Protein AF-A0A259BK29-F1 (afdb_monomer_lite)

pLDDT: mean 92.62, std 8.06, range [62.16, 98.56]

Foldseek 3Di:
DVVVCVVCVVVVVVCVVVVVVVVVVVCVVPDDPVVVVVLVVQCPDPVNVVCVVCVVVVVVVVVVVVVVVVVVVVVVVVVVVCVVCVVVVDDD

Secondary structure (DSSP, 8-state):
-HHHHHHHHHHHHHTHHHHHHHHHHHHHTT--HHHHHHHHHHHHSHHHHHHHHHHHHHHHHHHHHHHHHHHHHHHHHHHHHHHHHHHTT---

Structure (mmCIF, N/CA/C/O backbone):
data_AF-A0A259BK29-F1
#
_entry.id   AF-A0A259BK29-F1
#
loop_
_atom_site.group_PDB
_atom_site.id
_atom_site.type_symbol
_atom_site.label_atom_id
_atom_site.label_alt_id
_atom_site.label_comp_id
_atom_site.label_asym_id
_atom_site.label_entity_id
_atom_site.label_seq_id
_atom_site.pdbx_PDB_ins_code
_atom_site.Cartn_x
_atom_site.Cartn_y
_atom_site.Cartn_z
_atom_site.occupancy
_atom_site.B_iso_or_equiv
_atom_site.auth_seq_id
_atom_site.auth_comp_id
_atom_site.auth_asym_id
_atom_site.auth_atom_id
_atom_site.pdbx_PDB_model_num
ATOM 1 N N . MET A 1 1 ? -36.849 4.459 -13.435 1.00 62.28 1 MET A N 1
ATOM 2 C CA . MET A 1 1 ? -35.577 3.851 -12.969 1.00 62.28 1 MET A CA 1
ATOM 3 C C . MET A 1 1 ? -34.998 4.565 -11.756 1.00 62.28 1 MET A C 1
ATOM 5 O O . MET A 1 1 ? -34.747 3.900 -10.761 1.00 62.28 1 MET A O 1
ATOM 9 N N . ARG A 1 2 ? -34.819 5.893 -11.796 1.00 71.38 2 ARG A N 1
ATOM 10 C CA . ARG A 1 2 ? -34.261 6.663 -10.670 1.00 71.38 2 ARG A CA 1
ATOM 11 C C . ARG A 1 2 ? -35.104 6.550 -9.388 1.00 71.38 2 ARG A C 1
ATOM 13 O O . ARG A 1 2 ? -34.543 6.285 -8.335 1.00 71.38 2 ARG A O 1
ATOM 20 N N . ASP A 1 3 ? -36.431 6.621 -9.501 1.00 81.31 3 ASP A N 1
ATOM 21 C CA . ASP A 1 3 ? -37.344 6.538 -8.344 1.00 81.31 3 ASP A CA 1
ATOM 22 C C . ASP A 1 3 ? -37.386 5.139 -7.712 1.00 81.31 3 ASP A C 1
ATOM 24 O O . ASP A 1 3 ? -37.438 5.001 -6.494 1.00 81.31 3 ASP A O 1
ATOM 28 N N . VAL A 1 4 ? -37.260 4.092 -8.536 1.00 80.88 4 VAL A N 1
ATOM 29 C CA . VAL A 1 4 ? -37.162 2.695 -8.079 1.00 80.88 4 VAL A CA 1
ATOM 30 C C . VAL A 1 4 ? -35.841 2.459 -7.340 1.00 80.88 4 VAL A C 1
ATOM 32 O O . VAL A 1 4 ? -35.832 1.859 -6.273 1.00 80.88 4 VAL A O 1
ATOM 35 N N . ALA A 1 5 ? -34.726 2.985 -7.858 1.00 78.12 5 ALA A N 1
ATOM 36 C CA . ALA A 1 5 ? -33.428 2.894 -7.189 1.00 78.12 5 ALA A CA 1
ATOM 37 C C . ALA A 1 5 ? -33.406 3.644 -5.844 1.00 78.12 5 ALA A C 1
ATOM 39 O O . ALA A 1 5 ? -32.810 3.165 -4.882 1.00 78.12 5 ALA A O 1
ATOM 40 N N . VAL A 1 6 ? -34.079 4.798 -5.752 1.00 84.44 6 VAL A N 1
ATOM 41 C CA . VAL A 1 6 ? -34.225 5.547 -4.491 1.00 84.44 6 VAL A CA 1
ATOM 42 C C . VAL A 1 6 ? -35.086 4.780 -3.486 1.00 84.44 6 VAL A C 1
ATOM 44 O O . VAL A 1 6 ? -34.724 4.725 -2.313 1.00 84.44 6 VAL A O 1
ATOM 47 N N . ALA A 1 7 ? -36.174 4.146 -3.934 1.00 85.00 7 ALA A N 1
ATOM 48 C CA . ALA A 1 7 ? -37.047 3.344 -3.076 1.00 85.00 7 ALA A CA 1
ATOM 49 C C . ALA A 1 7 ? -36.357 2.085 -2.515 1.00 85.00 7 ALA A C 1
ATOM 51 O O . ALA A 1 7 ? -36.614 1.709 -1.375 1.00 85.00 7 ALA A O 1
ATOM 52 N N . LEU A 1 8 ? -35.456 1.464 -3.286 1.00 85.00 8 LEU A N 1
ATOM 53 C CA . LEU A 1 8 ? -34.699 0.275 -2.870 1.00 85.00 8 LEU A CA 1
ATOM 54 C C . LEU A 1 8 ? -33.465 0.600 -2.014 1.00 85.00 8 LEU A C 1
ATOM 56 O O . LEU A 1 8 ? -32.944 -0.272 -1.324 1.00 85.00 8 LEU A O 1
ATOM 60 N N . ARG A 1 9 ? -32.981 1.848 -2.022 1.00 81.12 9 ARG A N 1
ATOM 61 C CA . ARG A 1 9 ? -31.753 2.246 -1.313 1.00 81.12 9 ARG A CA 1
ATOM 62 C C . ARG A 1 9 ? -31.720 1.828 0.172 1.00 81.12 9 ARG A C 1
ATOM 64 O O . ARG A 1 9 ? -30.706 1.255 0.563 1.00 81.12 9 ARG A O 1
ATOM 71 N N . PRO A 1 10 ? -32.783 2.004 0.984 1.00 84.62 10 PRO A N 1
ATOM 72 C CA . PRO A 1 10 ? -32.767 1.603 2.395 1.00 84.62 10 PRO A CA 1
ATOM 73 C C . PRO A 1 10 ? -32.638 0.088 2.608 1.00 8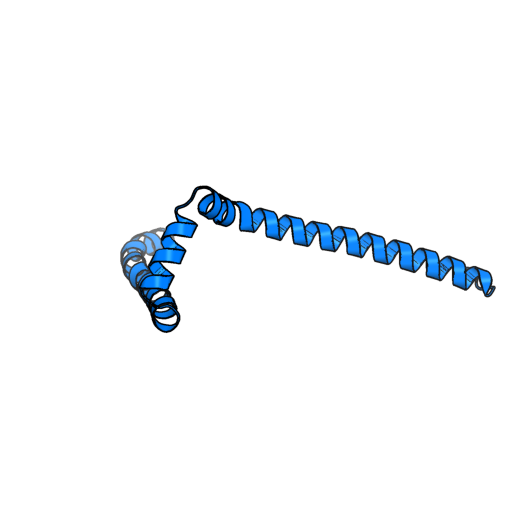4.62 10 PRO A C 1
ATOM 75 O O . PRO A 1 10 ? -32.132 -0.352 3.637 1.00 84.62 10 PRO A O 1
ATOM 78 N N . GLU A 1 11 ? -33.108 -0.724 1.657 1.00 82.88 11 GLU A N 1
ATOM 79 C CA . GLU A 1 11 ? -32.957 -2.182 1.695 1.00 82.88 11 GLU A CA 1
ATOM 80 C C . GLU A 1 11 ? -31.488 -2.575 1.507 1.00 82.88 11 GLU A C 1
ATOM 82 O O . GLU A 1 11 ? -30.951 -3.364 2.279 1.00 82.88 11 GLU A O 1
ATOM 87 N N . PHE A 1 12 ? -30.808 -1.966 0.534 1.00 80.31 12 PHE A N 1
ATOM 88 C CA . PHE A 1 12 ? -29.395 -2.234 0.261 1.00 80.31 12 PHE A CA 1
ATOM 89 C C . PHE A 1 12 ? -28.441 -1.568 1.263 1.00 80.31 12 PHE A C 1
ATOM 91 O O . PHE A 1 12 ? -27.384 -2.125 1.547 1.00 80.31 12 PHE A O 1
ATOM 98 N N . GLU A 1 13 ? -28.807 -0.428 1.855 1.00 79.88 13 GLU A N 1
ATOM 99 C CA . GLU A 1 13 ? -28.061 0.185 2.967 1.00 79.88 13 GLU A CA 1
ATOM 100 C C . GLU A 1 13 ? -27.965 -0.773 4.164 1.00 79.88 13 GLU A C 1
ATOM 102 O O . GLU A 1 13 ? -26.899 -0.903 4.760 1.00 79.88 13 GLU A O 1
ATOM 107 N N . LYS A 1 14 ? -29.023 -1.545 4.458 1.00 78.25 14 LYS A N 1
ATOM 108 C CA . LYS A 1 14 ? -28.982 -2.581 5.511 1.00 78.25 14 LYS A CA 1
ATOM 109 C C . LYS A 1 14 ? -27.970 -3.690 5.221 1.00 78.25 14 LYS A C 1
ATOM 111 O O . LYS A 1 14 ? -27.451 -4.295 6.153 1.00 78.25 14 LYS A O 1
ATOM 116 N N . ARG A 1 15 ? -27.649 -3.920 3.947 1.00 84.62 15 ARG A N 1
ATOM 117 C CA . ARG A 1 15 ? -26.660 -4.916 3.515 1.00 84.62 15 ARG A CA 1
ATOM 118 C C . ARG A 1 15 ? -25.222 -4.404 3.568 1.00 84.62 15 ARG A C 1
ATOM 120 O O . ARG A 1 15 ? -24.298 -5.199 3.443 1.00 84.62 15 ARG A O 1
ATOM 127 N N . GLN A 1 16 ? -24.994 -3.107 3.805 1.00 82.00 16 GLN A N 1
ATOM 128 C CA . GLN A 1 16 ? -23.636 -2.603 4.059 1.00 82.00 16 GLN A CA 1
ATOM 129 C C . GLN A 1 16 ? -23.013 -3.251 5.299 1.00 82.00 16 GLN A C 1
ATOM 131 O O . GLN A 1 16 ? -21.804 -3.480 5.315 1.00 82.00 16 GLN A O 1
ATOM 136 N N . ALA A 1 17 ? -23.831 -3.597 6.300 1.00 82.88 17 ALA A N 1
ATOM 137 C CA . ALA A 1 17 ? -23.380 -4.329 7.479 1.00 82.88 17 ALA A CA 1
ATOM 138 C C . ALA A 1 17 ? -22.762 -5.690 7.111 1.00 82.88 17 ALA A C 1
ATOM 140 O O . ALA A 1 17 ? -21.718 -6.037 7.650 1.00 82.88 17 ALA A O 1
ATOM 141 N N . GLU A 1 18 ? -23.313 -6.395 6.113 1.00 90.25 18 GLU A N 1
ATOM 142 C CA . GLU A 1 18 ? -22.772 -7.682 5.642 1.00 90.25 18 GLU A CA 1
ATOM 143 C C . GLU A 1 18 ? -21.327 -7.539 5.136 1.00 90.25 18 GLU A C 1
ATOM 145 O O . GLU A 1 18 ? -20.483 -8.399 5.383 1.00 90.25 18 GLU A O 1
ATOM 150 N N . ILE A 1 19 ? -21.016 -6.435 4.446 1.00 89.88 19 ILE A N 1
ATOM 151 C CA . ILE A 1 19 ? -19.663 -6.167 3.939 1.00 89.88 19 ILE A CA 1
ATOM 152 C C . ILE A 1 19 ? -18.706 -5.900 5.102 1.00 89.88 19 ILE A C 1
ATOM 154 O O . ILE A 1 19 ? -17.590 -6.421 5.109 1.00 89.88 19 ILE A O 1
ATOM 158 N N . ILE A 1 20 ? -19.139 -5.102 6.081 1.00 88.81 20 ILE A N 1
ATOM 159 C CA . ILE A 1 20 ? -18.345 -4.797 7.276 1.00 88.81 20 ILE A CA 1
ATOM 160 C C . ILE A 1 20 ? -18.032 -6.088 8.034 1.00 88.81 20 ILE A C 1
ATOM 162 O O . ILE A 1 20 ? -16.868 -6.331 8.350 1.00 88.81 20 ILE A O 1
ATOM 166 N N . ASP A 1 21 ? -19.034 -6.940 8.247 1.00 92.56 21 ASP A N 1
ATOM 167 C CA . ASP A 1 21 ? -18.880 -8.213 8.951 1.00 92.56 21 ASP A CA 1
ATOM 168 C C . ASP A 1 21 ? -17.943 -9.165 8.203 1.00 92.56 21 ASP A C 1
ATOM 170 O O . ASP A 1 21 ? -17.059 -9.776 8.805 1.00 92.56 21 ASP A O 1
ATOM 174 N N . MET A 1 22 ? -18.066 -9.251 6.877 1.00 94.62 22 MET A N 1
ATOM 175 C CA . MET A 1 22 ? -17.200 -10.094 6.051 1.00 94.62 22 MET A CA 1
ATOM 176 C C . MET A 1 22 ? -15.730 -9.643 6.111 1.00 94.62 22 MET A C 1
ATOM 178 O O . MET A 1 22 ? -14.812 -10.468 6.208 1.00 94.62 22 MET A O 1
ATOM 182 N N . VAL A 1 23 ? -15.488 -8.330 6.093 1.00 94.00 23 VAL A N 1
ATOM 183 C CA . VAL A 1 23 ? -14.140 -7.766 6.243 1.00 94.00 23 VAL A CA 1
ATOM 184 C C . VAL A 1 23 ? -13.620 -7.996 7.663 1.00 94.00 23 VAL A C 1
ATOM 186 O O . VAL A 1 23 ? -12.499 -8.479 7.823 1.00 94.00 23 VAL A O 1
ATOM 189 N N . ALA A 1 24 ? -14.426 -7.727 8.692 1.00 92.00 24 ALA A N 1
ATOM 190 C CA . ALA A 1 24 ? -14.056 -7.941 10.089 1.00 92.00 24 ALA A CA 1
ATOM 191 C C . ALA A 1 24 ? -13.693 -9.409 10.366 1.00 92.00 24 ALA A C 1
ATOM 193 O O . ALA A 1 24 ? -12.649 -9.681 10.960 1.00 92.00 24 ALA A O 1
ATOM 194 N N . ALA A 1 25 ? -14.483 -10.357 9.856 1.00 95.44 25 ALA A N 1
ATOM 195 C CA . ALA A 1 25 ? -14.197 -11.786 9.953 1.00 95.44 25 ALA A CA 1
ATOM 196 C C . ALA A 1 25 ? -12.862 -12.153 9.285 1.00 95.44 25 ALA A C 1
ATOM 198 O O . ALA A 1 25 ? -12.086 -12.936 9.831 1.00 95.44 25 ALA A O 1
ATOM 199 N N . SER A 1 26 ? -12.548 -11.548 8.135 1.00 97.06 26 SER A N 1
ATOM 200 C CA . SER A 1 26 ? -11.280 -11.784 7.433 1.00 97.06 26 SER A CA 1
ATOM 201 C C . SER A 1 26 ? -10.062 -11.335 8.248 1.00 97.06 26 SER A C 1
ATOM 203 O O . SER A 1 26 ? -9.031 -12.015 8.221 1.00 97.06 26 SER A O 1
ATOM 205 N N . TYR A 1 27 ? -10.185 -10.226 8.986 1.00 96.12 27 TYR A N 1
ATOM 206 C CA . TYR A 1 27 ? -9.173 -9.754 9.934 1.00 96.12 27 TYR A CA 1
ATOM 207 C C . TYR A 1 27 ? -9.079 -10.662 11.165 1.00 96.12 27 TYR A C 1
ATOM 209 O O . TYR A 1 27 ? -7.984 -11.099 11.507 1.00 96.12 27 TYR A O 1
ATOM 217 N N . ALA A 1 28 ? -10.208 -11.013 11.786 1.00 95.12 28 ALA A N 1
ATOM 218 C CA . ALA A 1 28 ? -10.243 -11.872 12.973 1.00 95.12 28 ALA A CA 1
ATOM 219 C C . ALA A 1 28 ? -9.661 -13.279 12.727 1.00 95.12 28 ALA A C 1
ATOM 221 O O . ALA A 1 28 ? -9.123 -13.897 13.637 1.00 95.12 28 ALA A O 1
ATOM 222 N N . GLN A 1 29 ? -9.724 -13.782 11.490 1.00 97.56 29 GLN A N 1
ATOM 223 C CA . GLN A 1 29 ? -9.095 -15.050 11.097 1.00 97.56 29 GLN A CA 1
ATOM 224 C C . GLN A 1 29 ? -7.561 -14.995 11.007 1.00 97.56 29 GLN A C 1
ATOM 226 O O . GLN A 1 29 ? -6.927 -16.044 10.928 1.00 97.56 29 GLN A O 1
ATOM 231 N N . ARG A 1 30 ? -6.961 -13.802 10.925 1.00 98.00 30 ARG A N 1
ATOM 232 C CA . ARG A 1 30 ? -5.533 -13.612 10.598 1.00 98.00 30 ARG A CA 1
ATOM 233 C C . ARG A 1 30 ? -4.751 -12.875 11.673 1.00 98.00 30 ARG A C 1
ATOM 235 O O . ARG A 1 30 ? -3.535 -13.002 11.705 1.00 98.00 30 ARG A O 1
ATOM 242 N N . PHE A 1 31 ? -5.442 -12.107 12.503 1.00 97.44 31 PHE A N 1
ATOM 243 C CA . PHE A 1 31 ? -4.850 -11.268 13.528 1.00 97.44 31 PHE A CA 1
ATOM 244 C C . PHE A 1 31 ? -5.434 -11.624 14.886 1.00 97.44 31 PHE A C 1
ATOM 246 O O . PHE A 1 31 ? -6.636 -11.851 15.035 1.00 97.44 31 PHE A O 1
ATOM 253 N N . THR A 1 32 ? -4.576 -11.608 15.891 1.00 98.12 32 THR A N 1
ATOM 254 C CA . THR A 1 32 ? -4.985 -11.600 17.289 1.00 98.12 32 THR A CA 1
ATOM 255 C C . THR A 1 32 ? -5.596 -10.247 17.663 1.00 98.12 32 THR A C 1
ATOM 257 O O . THR A 1 32 ? -5.367 -9.223 17.015 1.00 98.12 32 THR A O 1
ATOM 260 N N . GLU A 1 33 ? -6.351 -10.206 18.763 1.00 96.12 33 GLU A N 1
ATOM 261 C CA . GLU A 1 33 ? -6.903 -8.949 19.285 1.00 96.12 33 GLU A CA 1
ATOM 262 C C . GLU A 1 33 ? -5.804 -7.917 19.602 1.00 96.12 33 GLU A C 1
ATOM 264 O O . GLU A 1 33 ? -6.001 -6.718 19.395 1.00 96.12 33 GLU A O 1
ATOM 269 N N . ALA A 1 34 ? -4.640 -8.373 20.078 1.00 98.06 34 ALA A N 1
ATOM 270 C CA . ALA A 1 34 ? -3.504 -7.506 20.376 1.00 98.06 34 ALA A CA 1
ATOM 271 C C . ALA A 1 34 ? -2.971 -6.825 19.105 1.00 98.06 34 ALA A C 1
ATOM 273 O O . ALA A 1 34 ? -2.877 -5.599 19.064 1.00 98.06 34 ALA A O 1
ATOM 274 N N . GLU A 1 35 ? -2.740 -7.589 18.037 1.00 97.94 35 GLU A N 1
ATOM 275 C CA . GLU A 1 35 ? -2.265 -7.051 16.755 1.00 97.94 35 GLU A CA 1
ATOM 276 C C . GLU A 1 35 ? -3.297 -6.110 16.110 1.00 97.94 35 GLU A C 1
ATOM 278 O O . GLU A 1 35 ? -2.933 -5.086 15.528 1.00 97.94 35 GLU A O 1
ATOM 28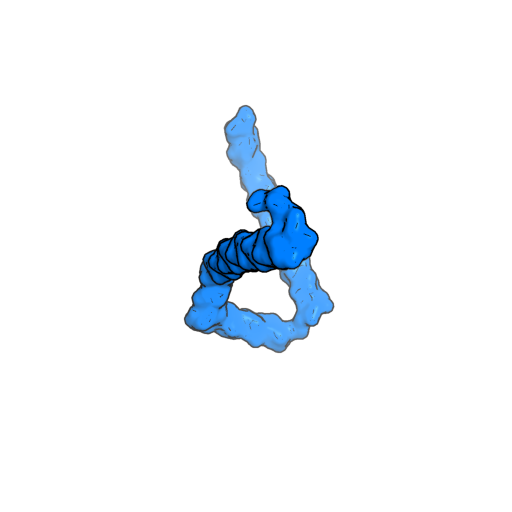3 N N . LEU A 1 36 ? -4.599 -6.392 16.256 1.00 97.12 36 LEU A N 1
ATOM 284 C CA . LEU A 1 36 ? -5.657 -5.481 15.799 1.00 97.12 36 LEU A CA 1
ATOM 285 C C . LEU A 1 36 ? -5.633 -4.146 16.556 1.00 97.12 36 LEU A C 1
ATOM 287 O O . LEU A 1 36 ? -5.824 -3.090 15.946 1.00 97.12 36 LEU A O 1
ATOM 291 N N . LYS A 1 37 ? -5.376 -4.164 17.869 1.00 97.25 37 LYS A N 1
ATOM 292 C CA . LYS A 1 37 ? -5.234 -2.942 18.678 1.00 97.25 37 LYS A CA 1
ATOM 293 C C . LYS A 1 37 ? -3.996 -2.141 18.285 1.00 97.25 37 LYS A C 1
ATOM 295 O O . LYS A 1 37 ? -4.080 -0.917 18.193 1.00 97.25 37 LYS A O 1
ATOM 300 N N . GLU A 1 38 ? -2.880 -2.807 18.014 1.00 98.12 38 GLU A N 1
ATOM 301 C CA . GLU A 1 38 ? -1.653 -2.164 17.532 1.00 98.12 38 GLU A CA 1
ATOM 302 C C . GLU A 1 38 ? -1.855 -1.523 16.155 1.00 98.12 38 GLU A C 1
ATOM 304 O O . GLU A 1 38 ? -1.545 -0.343 15.967 1.00 98.12 38 GLU A O 1
ATOM 309 N N . ALA A 1 39 ? -2.459 -2.251 15.210 1.00 96.25 39 ALA A N 1
ATOM 310 C CA . ALA A 1 39 ? -2.804 -1.722 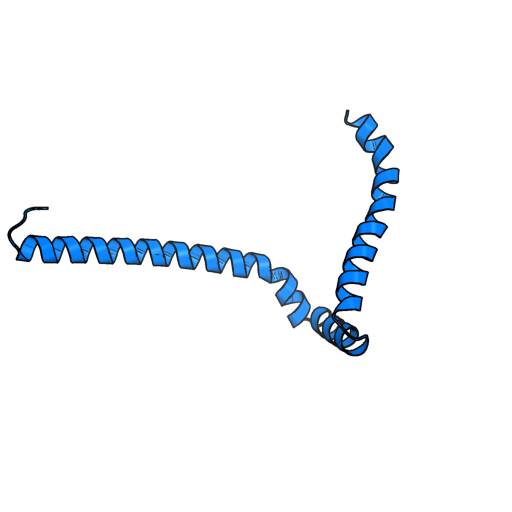13.895 1.00 96.25 39 ALA A CA 1
ATOM 311 C C . ALA A 1 39 ? -3.728 -0.499 14.009 1.00 96.25 39 ALA A C 1
ATOM 313 O O . ALA A 1 39 ? -3.499 0.525 13.361 1.00 96.25 39 ALA A O 1
ATOM 314 N N . LEU A 1 40 ? -4.742 -0.569 14.879 1.00 95.75 40 LEU A N 1
ATOM 315 C CA . LEU A 1 40 ? -5.642 0.550 15.148 1.00 95.75 40 LEU A CA 1
ATOM 316 C C . LEU A 1 40 ? -4.897 1.762 15.724 1.00 95.75 40 LEU A C 1
ATOM 318 O O . LEU A 1 40 ? -5.162 2.890 15.306 1.00 95.75 40 LEU A O 1
ATOM 322 N N . ALA A 1 41 ? -3.972 1.551 16.663 1.00 98.12 41 ALA A N 1
ATOM 323 C CA . ALA A 1 41 ? -3.161 2.621 17.239 1.00 98.12 41 ALA A CA 1
ATOM 324 C C . ALA A 1 41 ? -2.290 3.298 16.170 1.00 98.12 41 ALA A C 1
ATOM 326 O O . ALA A 1 41 ? -2.261 4.529 16.087 1.00 98.12 41 ALA A O 1
ATOM 327 N N . PHE A 1 42 ? -1.655 2.511 15.296 1.00 97.88 42 PHE A N 1
ATOM 328 C CA . PHE A 1 42 ? -0.878 3.037 14.178 1.00 97.88 42 PHE A CA 1
ATOM 329 C C . PHE A 1 42 ? -1.744 3.866 13.226 1.00 97.88 42 PHE A C 1
ATOM 331 O O . PHE A 1 42 ? -1.424 5.029 12.981 1.00 97.88 42 PHE A O 1
ATOM 338 N N . PHE A 1 43 ? -2.863 3.325 12.731 1.00 96.38 43 PHE A N 1
ATOM 339 C CA . PHE A 1 43 ? -3.731 4.039 11.787 1.00 96.38 43 PHE A CA 1
ATOM 340 C C . PHE A 1 43 ? -4.411 5.277 12.389 1.00 96.38 43 PHE A C 1
ATOM 342 O O . PHE A 1 43 ? -4.763 6.191 11.647 1.00 96.38 43 PHE A O 1
ATOM 349 N N . LYS A 1 44 ? -4.551 5.355 13.719 1.00 96.12 44 LYS A N 1
ATOM 350 C CA . LYS A 1 44 ? -5.012 6.565 14.419 1.00 96.12 44 LYS A CA 1
ATOM 351 C C . LYS A 1 44 ? -3.930 7.633 14.593 1.00 96.12 44 LYS A C 1
ATOM 353 O O . LYS A 1 44 ? -4.283 8.787 14.820 1.00 96.12 44 LYS A O 1
ATOM 358 N N . SER A 1 45 ? -2.648 7.282 14.503 1.00 98.38 45 SER A N 1
ATOM 359 C CA . SER A 1 45 ? -1.553 8.253 14.608 1.00 98.38 45 SER A CA 1
ATOM 360 C C . SER A 1 45 ? -1.557 9.248 13.433 1.00 98.38 45 SER A C 1
ATOM 362 O O . SER A 1 45 ? -2.019 8.896 12.343 1.00 98.38 45 SER A O 1
ATOM 364 N N . PRO A 1 46 ? -0.984 10.459 13.592 1.00 98.12 46 PRO A N 1
ATOM 365 C CA . PRO A 1 46 ? -0.858 11.416 12.489 1.00 98.12 46 PRO A CA 1
ATOM 366 C C . PRO A 1 46 ? -0.159 10.826 11.254 1.00 98.12 46 PRO A C 1
ATOM 368 O O . PRO A 1 46 ? -0.600 11.029 10.124 1.00 98.12 46 PRO A O 1
ATOM 371 N N . THR A 1 47 ? 0.897 10.033 11.460 1.00 98.12 47 THR A N 1
ATOM 372 C CA . THR A 1 47 ? 1.624 9.371 10.367 1.00 98.12 47 THR A CA 1
ATOM 373 C C . THR A 1 47 ? 0.793 8.273 9.708 1.00 98.12 47 THR A C 1
ATOM 375 O O . THR A 1 47 ? 0.796 8.169 8.483 1.00 98.12 47 THR A O 1
ATOM 378 N N . GLY A 1 48 ? 0.057 7.472 10.484 1.00 97.75 48 GLY A N 1
ATOM 379 C CA . GLY A 1 48 ? -0.822 6.434 9.942 1.00 97.75 48 GLY A CA 1
ATOM 380 C C . GLY A 1 48 ? -1.950 7.014 9.090 1.00 97.75 48 GLY A C 1
ATOM 381 O O . GLY A 1 48 ? -2.186 6.535 7.981 1.00 97.75 48 GLY A O 1
ATOM 382 N N . GLN A 1 49 ? -2.579 8.098 9.552 1.00 97.81 49 GLN A N 1
ATOM 383 C CA . GLN A 1 49 ? -3.582 8.831 8.775 1.00 97.81 49 GLN A CA 1
ATOM 384 C C . GLN A 1 49 ? -2.986 9.404 7.486 1.00 97.81 49 GLN A C 1
ATOM 386 O O . GLN A 1 49 ? -3.542 9.193 6.410 1.00 97.81 49 GLN A O 1
ATOM 391 N N . LYS A 1 50 ? -1.817 10.057 7.570 1.00 97.62 50 LYS A N 1
ATOM 392 C CA . LYS A 1 50 ? -1.107 10.572 6.390 1.00 97.62 50 LYS A CA 1
ATOM 393 C C . LYS A 1 50 ? -0.802 9.460 5.389 1.00 97.62 50 LYS A C 1
ATOM 395 O O . LYS A 1 50 ? -1.011 9.640 4.197 1.00 97.62 50 LYS A O 1
ATOM 400 N N . LEU A 1 51 ? -0.351 8.295 5.858 1.00 97.00 51 LEU A N 1
ATOM 401 C CA . LEU A 1 51 ? -0.055 7.157 4.991 1.00 97.00 51 LEU A CA 1
ATOM 402 C C . LEU A 1 51 ? -1.300 6.657 4.255 1.00 97.00 51 LEU A C 1
ATOM 404 O O . LEU A 1 51 ? -1.203 6.335 3.076 1.00 97.00 51 LEU A O 1
ATOM 408 N N . VAL A 1 52 ? -2.449 6.553 4.927 1.00 95.62 52 VAL A N 1
ATOM 409 C CA . VAL A 1 52 ? -3.702 6.114 4.288 1.00 95.62 52 VAL A CA 1
ATOM 410 C C . VAL A 1 52 ? -4.153 7.124 3.234 1.00 95.62 52 VAL A C 1
ATOM 412 O O . VAL A 1 52 ? -4.464 6.723 2.113 1.00 95.62 52 VAL A O 1
ATOM 415 N N . THR A 1 53 ? -4.126 8.414 3.571 1.00 97.31 53 THR A N 1
ATOM 416 C CA . THR A 1 53 ? -4.536 9.506 2.678 1.00 97.31 53 THR A CA 1
ATOM 417 C C . THR A 1 53 ? -3.625 9.634 1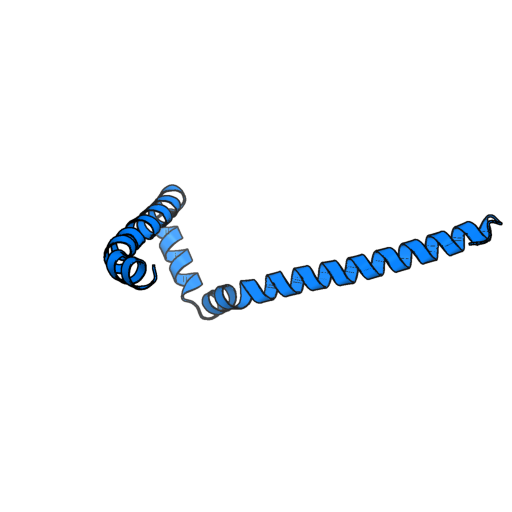.458 1.00 97.31 53 THR A C 1
ATOM 419 O O . THR A 1 53 ? -4.115 9.761 0.338 1.00 97.31 53 THR A O 1
ATOM 422 N N . ASP A 1 54 ? -2.307 9.548 1.647 1.00 97.75 54 ASP A N 1
ATOM 423 C CA . ASP A 1 54 ? -1.334 9.803 0.579 1.00 97.75 54 ASP A CA 1
ATOM 424 C C . ASP A 1 54 ? -1.062 8.567 -0.291 1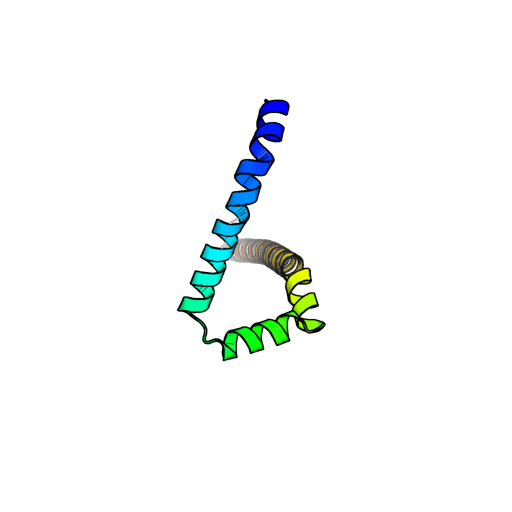.00 97.75 54 ASP A C 1
ATOM 426 O O . ASP A 1 54 ? -0.513 8.695 -1.387 1.00 97.75 54 ASP A O 1
ATOM 430 N N . ARG A 1 55 ? -1.434 7.357 0.154 1.00 96.38 55 ARG A N 1
ATOM 431 C CA . ARG A 1 55 ? -1.126 6.103 -0.558 1.00 96.38 55 ARG A CA 1
ATOM 432 C C . ARG A 1 55 ? -1.549 6.112 -2.033 1.00 96.38 55 ARG A C 1
ATOM 434 O O . ARG A 1 55 ? -0.714 5.723 -2.851 1.00 96.38 55 ARG A O 1
ATOM 441 N N . PRO A 1 56 ? -2.765 6.548 -2.421 1.00 97.50 56 PRO A N 1
ATOM 442 C CA . PRO A 1 56 ? -3.144 6.593 -3.832 1.00 97.50 56 PRO A CA 1
ATOM 443 C C . PRO A 1 56 ? -2.231 7.509 -4.654 1.00 97.50 56 PRO A C 1
ATOM 445 O O . PRO A 1 56 ? -1.808 7.130 -5.744 1.00 97.50 56 PRO A O 1
ATOM 448 N N . ALA A 1 57 ? -1.868 8.677 -4.112 1.00 98.00 57 ALA A N 1
ATOM 449 C CA . ALA A 1 57 ? -0.979 9.626 -4.779 1.00 98.00 57 ALA A CA 1
ATOM 450 C C . ALA A 1 57 ? 0.446 9.072 -4.921 1.00 98.00 57 ALA A C 1
ATOM 452 O O . ALA A 1 57 ? 1.047 9.191 -5.986 1.00 98.00 57 ALA A O 1
ATOM 453 N N . ILE A 1 58 ? 0.963 8.400 -3.887 1.00 97.88 58 ILE A N 1
ATOM 454 C CA . ILE A 1 58 ? 2.273 7.734 -3.925 1.00 97.88 58 ILE A CA 1
ATOM 455 C C . ILE A 1 58 ? 2.300 6.659 -5.017 1.00 97.88 58 ILE A C 1
ATOM 457 O O . ILE A 1 58 ? 3.233 6.621 -5.817 1.00 97.88 58 ILE A O 1
ATOM 461 N N . VAL A 1 59 ? 1.277 5.800 -5.075 1.00 98.25 59 VAL A N 1
ATOM 462 C CA . VAL A 1 59 ? 1.183 4.741 -6.093 1.00 98.25 59 VAL A CA 1
ATOM 463 C C . VAL A 1 59 ? 1.083 5.343 -7.495 1.00 98.25 59 VAL A C 1
ATOM 465 O O . VAL A 1 59 ? 1.811 4.920 -8.392 1.00 98.25 59 VAL A O 1
ATOM 468 N N . GLN A 1 60 ? 0.242 6.361 -7.682 1.00 98.31 60 GLN A N 1
ATOM 469 C CA . GLN A 1 60 ? 0.102 7.057 -8.960 1.00 98.31 60 GLN A CA 1
ATOM 470 C C . GLN A 1 60 ? 1.429 7.673 -9.422 1.00 98.31 60 GLN A C 1
ATOM 472 O O . GLN A 1 60 ? 1.826 7.500 -10.576 1.00 98.31 60 GLN A O 1
ATOM 477 N N . GLN A 1 61 ? 2.141 8.344 -8.516 1.00 98.38 61 GLN A N 1
ATOM 478 C CA . GLN A 1 61 ? 3.440 8.938 -8.809 1.00 98.38 61 GLN A CA 1
ATOM 479 C C . GLN A 1 61 ? 4.482 7.870 -9.163 1.00 98.38 61 GLN A C 1
ATOM 481 O O . GLN A 1 61 ? 5.258 8.049 -10.100 1.00 98.38 61 GLN A O 1
ATOM 486 N N . ALA A 1 62 ? 4.492 6.741 -8.449 1.00 98.44 62 ALA A N 1
ATOM 487 C CA . ALA A 1 62 ? 5.403 5.638 -8.736 1.00 98.44 62 ALA A CA 1
ATOM 488 C C . ALA A 1 62 ? 5.184 5.076 -10.150 1.00 98.44 62 ALA A C 1
ATOM 490 O O . ALA A 1 62 ? 6.149 4.896 -10.892 1.00 98.44 62 ALA A O 1
ATOM 491 N N . VAL A 1 63 ? 3.927 4.867 -10.556 1.00 98.50 63 VAL A N 1
ATOM 492 C CA . VAL A 1 63 ? 3.587 4.404 -11.911 1.00 98.50 63 VAL A CA 1
ATOM 493 C C . VAL A 1 63 ? 4.055 5.400 -12.974 1.00 98.50 63 VAL A C 1
ATOM 495 O O . VAL A 1 63 ? 4.687 4.992 -13.947 1.00 98.50 63 VAL A O 1
ATOM 498 N N . GLN A 1 64 ? 3.809 6.698 -12.780 1.00 98.50 64 GLN A N 1
ATOM 499 C CA . GLN A 1 64 ? 4.263 7.740 -13.711 1.00 98.50 64 GLN A CA 1
ATOM 500 C C . GLN A 1 64 ? 5.789 7.762 -13.851 1.00 98.50 64 GLN A C 1
ATOM 502 O O . GLN A 1 64 ? 6.311 7.843 -14.962 1.00 98.50 64 GLN A O 1
ATOM 507 N N . ASN A 1 65 ? 6.511 7.626 -12.739 1.00 98.56 65 ASN A N 1
ATOM 508 C CA . ASN A 1 65 ? 7.971 7.596 -12.747 1.00 98.56 65 ASN A CA 1
ATOM 509 C C . ASN A 1 65 ? 8.509 6.376 -13.507 1.00 98.56 65 ASN A C 1
ATOM 511 O O . ASN A 1 65 ? 9.444 6.510 -14.293 1.00 98.56 65 ASN A O 1
ATOM 515 N N . ILE A 1 66 ? 7.904 5.199 -13.314 1.00 98.50 66 ILE A N 1
ATOM 516 C CA . ILE A 1 66 ? 8.279 3.972 -14.035 1.00 98.50 66 ILE A CA 1
ATOM 517 C C . ILE A 1 66 ? 8.040 4.135 -15.541 1.00 98.50 66 ILE A C 1
ATOM 519 O O . ILE A 1 66 ? 8.886 3.742 -16.343 1.00 98.50 66 ILE A O 1
ATOM 523 N N . GLN A 1 67 ? 6.918 4.742 -15.934 1.00 98.12 67 GLN A N 1
ATOM 524 C CA . GLN A 1 67 ? 6.611 5.009 -17.341 1.00 98.12 67 GLN A CA 1
ATOM 525 C C . GLN A 1 67 ? 7.632 5.962 -17.973 1.00 98.12 67 GLN A C 1
ATOM 527 O O . GLN A 1 67 ? 8.153 5.670 -19.049 1.00 98.12 67 GLN A O 1
ATOM 532 N N . ALA A 1 68 ? 7.962 7.063 -17.293 1.00 98.25 68 ALA A N 1
ATOM 533 C CA . ALA A 1 68 ? 8.960 8.021 -17.764 1.00 98.25 68 ALA A CA 1
ATOM 534 C C . ALA A 1 68 ? 10.348 7.376 -17.903 1.00 98.25 68 ALA A C 1
ATOM 536 O O . ALA A 1 68 ? 11.008 7.522 -18.931 1.00 98.25 68 ALA A O 1
ATOM 537 N N . TRP A 1 69 ? 10.760 6.598 -16.899 1.00 98.19 69 TRP A N 1
ATOM 538 C CA . TRP A 1 69 ? 12.011 5.846 -16.937 1.00 98.19 69 TRP A CA 1
ATOM 539 C C . TRP A 1 69 ? 12.048 4.838 -18.096 1.00 98.19 69 TRP A C 1
ATOM 541 O O . TRP A 1 69 ? 13.044 4.764 -18.811 1.00 98.19 69 TRP A O 1
ATOM 551 N N . SER A 1 70 ? 10.957 4.101 -18.332 1.00 97.94 70 SER A N 1
ATOM 552 C CA . SER A 1 70 ? 10.877 3.132 -19.432 1.00 97.94 70 SER A CA 1
ATOM 553 C C . SER A 1 70 ? 10.958 3.803 -20.805 1.00 97.94 70 SER A C 1
ATOM 555 O O . SER A 1 70 ? 11.627 3.281 -21.697 1.00 97.94 70 SER A O 1
ATOM 557 N N . ALA A 1 71 ? 10.325 4.967 -20.976 1.00 97.75 71 ALA A N 1
ATOM 558 C CA . ALA A 1 71 ? 10.426 5.743 -22.209 1.00 97.75 71 ALA A CA 1
ATOM 559 C C . ALA A 1 71 ? 11.870 6.201 -22.472 1.00 97.75 71 ALA A C 1
ATOM 561 O O . ALA A 1 71 ? 12.364 6.051 -23.592 1.00 97.75 71 ALA A O 1
ATOM 562 N N . GLN A 1 72 ? 12.565 6.683 -21.435 1.00 97.94 72 GLN A N 1
ATOM 563 C CA . GLN A 1 72 ? 13.971 7.075 -21.540 1.00 97.94 72 GLN A CA 1
ATOM 564 C C . GLN A 1 72 ? 14.861 5.884 -21.906 1.00 97.94 72 GLN A C 1
ATOM 566 O O . GLN A 1 72 ? 15.644 5.968 -22.848 1.00 97.94 72 GLN A O 1
ATOM 571 N N . LEU A 1 73 ? 14.693 4.752 -21.216 1.00 98.00 73 LEU A N 1
ATOM 572 C CA . LEU A 1 73 ? 15.468 3.541 -21.479 1.00 98.00 73 LEU A CA 1
ATOM 573 C C . LEU A 1 73 ? 15.320 3.070 -22.932 1.00 98.00 73 LEU A C 1
ATOM 575 O O . LEU A 1 73 ? 16.307 2.693 -23.562 1.00 98.00 73 LEU A O 1
ATOM 579 N N . ASN A 1 74 ? 14.102 3.112 -23.479 1.00 97.19 74 ASN A N 1
ATOM 580 C CA . ASN A 1 74 ? 13.852 2.743 -24.872 1.00 97.19 74 ASN A CA 1
ATOM 581 C C . ASN A 1 74 ? 14.553 3.696 -25.848 1.00 97.19 74 ASN A C 1
ATOM 583 O O . ASN A 1 74 ? 15.139 3.238 -26.828 1.00 97.19 74 ASN A O 1
ATOM 587 N N . SER A 1 75 ? 14.524 5.004 -25.575 1.00 96.81 75 SER A N 1
ATOM 588 C CA . SER A 1 75 ? 15.240 6.000 -26.380 1.00 96.81 75 SER A CA 1
ATOM 589 C C . SER A 1 75 ? 16.748 5.735 -26.383 1.00 96.81 75 SER A C 1
ATOM 591 O O . SER A 1 75 ? 17.361 5.659 -27.449 1.00 96.81 75 SER A O 1
ATOM 593 N N . ASP A 1 76 ? 17.334 5.514 -25.206 1.00 97.50 76 ASP A N 1
ATOM 594 C CA . ASP A 1 76 ? 18.767 5.247 -25.053 1.00 97.50 76 ASP A CA 1
ATOM 595 C C . ASP A 1 76 ? 19.177 3.941 -25.748 1.00 97.50 76 ASP A C 1
ATOM 597 O O . ASP A 1 76 ? 20.218 3.867 -26.408 1.00 97.50 76 ASP A O 1
ATOM 601 N N . ALA A 1 77 ? 18.341 2.904 -25.642 1.00 97.38 77 ALA A N 1
ATOM 602 C CA . ALA A 1 77 ? 18.561 1.632 -26.317 1.00 97.38 77 ALA A CA 1
ATOM 603 C C . ALA A 1 77 ? 18.531 1.790 -27.844 1.00 97.38 77 ALA A C 1
ATOM 605 O O . ALA A 1 77 ? 19.433 1.295 -28.521 1.00 97.38 77 ALA A O 1
ATOM 606 N N . MET A 1 78 ? 17.541 2.503 -28.388 1.00 95.94 78 MET A N 1
ATOM 607 C CA . MET A 1 78 ? 17.428 2.741 -29.830 1.00 95.94 78 MET A CA 1
ATOM 608 C C . MET A 1 78 ? 18.596 3.555 -30.377 1.00 95.94 78 MET A C 1
ATOM 610 O O . MET A 1 78 ? 19.120 3.230 -31.444 1.00 95.94 78 MET A O 1
ATOM 614 N N . GLU A 1 79 ? 19.043 4.573 -29.643 1.00 96.38 79 GLU A N 1
ATOM 615 C CA . GLU A 1 79 ? 20.201 5.360 -30.055 1.00 96.38 79 GLU A CA 1
ATOM 616 C C . GLU A 1 79 ? 21.472 4.510 -30.071 1.00 96.38 79 GLU A C 1
ATOM 618 O O . GLU A 1 79 ? 22.222 4.502 -31.049 1.00 96.38 79 GLU A O 1
ATOM 623 N N . ARG A 1 80 ? 21.673 3.689 -29.040 1.00 96.25 80 ARG A N 1
ATOM 624 C CA . ARG A 1 80 ? 22.812 2.774 -28.982 1.00 96.25 80 ARG A CA 1
ATOM 625 C C . ARG A 1 80 ? 22.764 1.718 -30.089 1.00 96.25 80 ARG A C 1
ATOM 627 O O . ARG A 1 80 ? 23.802 1.420 -30.676 1.00 96.25 80 ARG A O 1
ATOM 634 N N . ILE A 1 81 ? 21.583 1.193 -30.424 1.00 95.38 81 ILE A N 1
ATOM 635 C CA . ILE A 1 81 ? 21.398 0.287 -31.569 1.00 95.38 81 ILE A CA 1
ATOM 636 C C . ILE A 1 81 ? 21.788 0.989 -32.873 1.00 95.38 81 ILE A C 1
ATOM 638 O O . ILE A 1 81 ? 22.561 0.427 -33.649 1.00 95.38 81 ILE A O 1
ATOM 642 N N . ARG A 1 82 ? 21.316 2.222 -33.107 1.00 93.38 82 ARG A N 1
ATOM 643 C CA . ARG A 1 82 ? 21.663 3.000 -34.307 1.00 93.38 82 ARG A CA 1
ATOM 644 C C . ARG A 1 82 ? 23.174 3.210 -34.417 1.00 93.38 82 ARG A C 1
ATOM 646 O O . ARG A 1 82 ? 23.742 2.981 -35.484 1.00 93.38 82 ARG A O 1
ATOM 653 N N . VAL A 1 83 ? 23.829 3.608 -33.327 1.00 95.06 83 VAL A N 1
ATOM 654 C CA . VAL A 1 83 ? 25.287 3.803 -33.279 1.00 95.06 83 VAL A CA 1
ATOM 655 C C . VAL A 1 83 ? 26.032 2.513 -33.632 1.00 95.06 83 VAL A C 1
ATOM 657 O O . VAL A 1 83 ? 26.960 2.538 -34.441 1.00 95.06 83 VAL A O 1
ATOM 660 N N . GLU A 1 84 ? 25.625 1.375 -33.070 1.00 94.62 84 GLU A N 1
ATOM 661 C CA . GLU A 1 84 ? 26.269 0.085 -33.342 1.00 94.62 84 GLU A CA 1
ATOM 662 C C . GLU A 1 84 ? 26.027 -0.418 -34.772 1.00 94.62 84 GLU A C 1
ATOM 664 O O . GLU A 1 84 ? 26.925 -1.000 -35.380 1.00 94.62 84 GLU A O 1
ATOM 669 N N . MET A 1 85 ? 24.853 -0.160 -35.345 1.00 93.44 85 MET A N 1
ATOM 670 C CA . MET A 1 85 ? 24.541 -0.510 -36.735 1.00 93.44 85 MET A CA 1
ATOM 671 C C . MET A 1 85 ? 25.360 0.319 -37.731 1.00 93.44 85 MET A C 1
ATOM 673 O O . MET A 1 85 ? 25.943 -0.255 -38.654 1.00 93.44 85 MET A O 1
ATOM 677 N N . LYS A 1 86 ? 25.521 1.627 -37.481 1.00 92.94 86 LYS A N 1
ATOM 678 C CA . LYS A 1 86 ? 26.397 2.501 -38.281 1.00 92.94 86 LYS A CA 1
ATOM 679 C C . LYS A 1 86 ? 27.852 2.036 -38.263 1.00 92.94 86 LYS A C 1
ATOM 681 O O . LYS A 1 86 ? 28.485 1.969 -39.312 1.00 92.94 86 LYS A O 1
ATOM 686 N N . LYS A 1 87 ? 28.380 1.631 -37.098 1.00 93.56 87 LYS A N 1
ATOM 687 C CA . LYS A 1 87 ? 29.740 1.055 -36.992 1.00 93.56 87 LYS A CA 1
ATOM 688 C C . LYS A 1 87 ? 29.928 -0.204 -37.840 1.00 93.56 87 LYS A C 1
ATOM 690 O O . LYS A 1 87 ? 31.045 -0.499 -38.251 1.00 93.56 87 LYS A O 1
ATOM 695 N N . ARG A 1 88 ? 28.853 -0.953 -38.085 1.00 92.44 88 ARG A N 1
ATOM 696 C CA . ARG A 1 88 ? 28.856 -2.182 -38.891 1.00 92.44 88 ARG A CA 1
ATOM 697 C C . ARG A 1 88 ? 28.597 -1.929 -40.380 1.00 92.44 88 ARG A C 1
ATOM 699 O O . ARG A 1 88 ? 28.520 -2.892 -41.134 1.00 92.4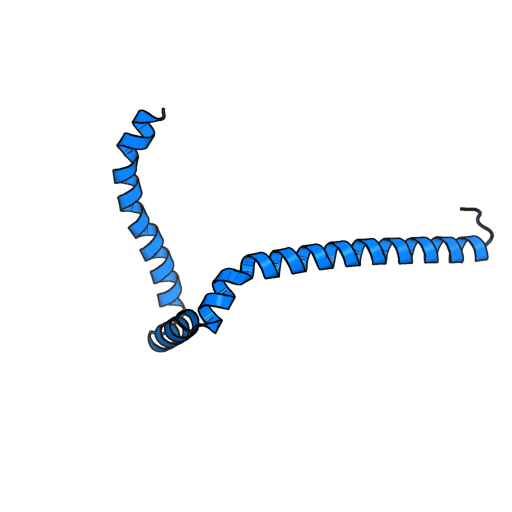4 88 ARG A O 1
ATOM 706 N N . GLY A 1 89 ? 28.485 -0.667 -40.800 1.00 89.12 89 GLY A N 1
ATOM 707 C CA . GLY A 1 89 ? 28.301 -0.285 -42.202 1.00 89.12 89 GLY A CA 1
ATOM 708 C C . GLY A 1 89 ? 26.858 -0.368 -42.704 1.00 89.12 89 GLY A C 1
ATOM 709 O O . GLY A 1 89 ? 26.646 -0.324 -43.911 1.00 89.12 89 GLY A O 1
ATOM 710 N N . TYR A 1 90 ? 25.874 -0.492 -41.808 1.00 84.12 90 TYR A N 1
ATOM 711 C CA . TYR A 1 90 ? 24.459 -0.383 -42.164 1.00 84.12 90 TYR A CA 1
ATOM 712 C C . TYR A 1 90 ? 24.000 1.075 -42.024 1.00 84.12 90 TYR A C 1
ATOM 714 O O . TYR A 1 90 ? 24.211 1.679 -40.970 1.00 84.12 90 TYR A O 1
ATOM 722 N N . ASP A 1 91 ? 23.351 1.624 -43.056 1.00 71.25 91 ASP A N 1
ATOM 723 C CA . ASP A 1 91 ? 22.691 2.934 -42.982 1.00 71.25 91 ASP A CA 1
ATOM 724 C C . ASP A 1 91 ? 21.283 2.773 -42.380 1.00 71.25 91 ASP A C 1
ATOM 726 O O . ASP A 1 91 ? 20.476 1.979 -42.872 1.00 71.25 91 ASP A O 1
ATOM 730 N N . LEU A 1 92 ? 21.016 3.501 -41.288 1.00 62.16 92 LEU A N 1
ATOM 731 C CA . LEU A 1 92 ? 19.737 3.569 -40.565 1.00 62.16 92 LEU A CA 1
ATOM 732 C C . LEU A 1 92 ? 19.306 5.020 -40.354 1.00 62.16 92 LEU A C 1
ATOM 734 O O . LEU A 1 92 ? 20.142 5.807 -39.839 1.00 62.16 92 LEU A O 1
#

Radius of gyration: 26.48 Å; chains: 1; bounding box: 67×26×63 Å

Sequence (92 aa):
MRDVAVALRPEFEKRQAEIIDMVAASYAQRFTEAELKEALAFFKSPTGQKLVTDRPAIVQQAVQNIQAWSAQLNSDAMERIRVEMKKRGYDL